Protein AF-A0A974NL53-F1 (afdb_monomer_lite)

Structure (mmCIF, N/CA/C/O backbone):
data_AF-A0A974NL53-F1
#
_entry.id   AF-A0A974NL53-F1
#
loop_
_atom_site.group_PDB
_atom_site.id
_atom_site.type_symbol
_atom_site.label_atom_id
_atom_site.label_alt_id
_atom_site.label_comp_id
_atom_site.label_asym_id
_atom_site.label_entity_id
_atom_site.label_seq_id
_atom_site.pdbx_PDB_ins_code
_atom_site.Cartn_x
_atom_site.Cartn_y
_atom_site.Cartn_z
_atom_site.occupancy
_atom_site.B_iso_or_equiv
_atom_site.auth_seq_id
_atom_site.auth_comp_id
_atom_site.auth_asym_id
_atom_site.auth_atom_id
_atom_site.pdbx_PD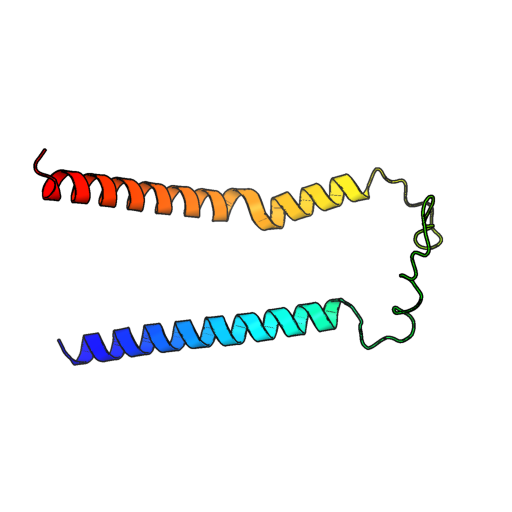B_model_num
ATOM 1 N N . MET A 1 1 ? 12.757 -10.223 -22.620 1.00 67.38 1 MET A N 1
ATOM 2 C CA . MET A 1 1 ? 11.833 -9.100 -22.336 1.00 67.38 1 MET A CA 1
ATOM 3 C C . MET A 1 1 ? 10.402 -9.574 -22.058 1.00 67.38 1 MET A C 1
ATOM 5 O O . MET A 1 1 ? 9.900 -9.276 -20.984 1.00 67.38 1 MET A O 1
ATOM 9 N N . PHE A 1 2 ? 9.781 -10.397 -22.918 1.00 77.69 2 PHE A N 1
ATOM 10 C CA . PHE A 1 2 ? 8.395 -10.877 -22.728 1.00 77.69 2 PHE A CA 1
ATOM 11 C C . PHE A 1 2 ? 8.138 -11.635 -21.408 1.00 77.69 2 PHE A C 1
ATOM 13 O O . PHE A 1 2 ? 7.160 -11.364 -20.724 1.00 77.69 2 PHE A O 1
ATOM 20 N N . ARG A 1 3 ? 9.055 -12.518 -20.984 1.00 83.69 3 ARG A N 1
ATOM 21 C CA . ARG A 1 3 ? 8.918 -13.288 -19.726 1.00 83.69 3 ARG A CA 1
ATOM 22 C C . ARG A 1 3 ? 8.815 -12.390 -18.487 1.00 83.69 3 ARG A C 1
ATOM 24 O O . ARG A 1 3 ? 7.989 -12.640 -17.622 1.00 83.69 3 ARG A O 1
ATOM 31 N N . PHE A 1 4 ? 9.625 -11.332 -18.431 1.00 90.50 4 PHE A N 1
ATOM 32 C CA . PHE A 1 4 ? 9.591 -10.351 -17.345 1.00 90.50 4 PHE A CA 1
ATOM 33 C C . PHE A 1 4 ? 8.289 -9.543 -17.367 1.00 90.50 4 PHE A C 1
ATOM 35 O O . PHE A 1 4 ? 7.646 -9.398 -16.334 1.00 90.50 4 PHE A O 1
ATOM 42 N N . SER A 1 5 ? 7.850 -9.109 -18.555 1.00 91.88 5 SER A N 1
ATOM 43 C CA . SER A 1 5 ? 6.580 -8.392 -18.716 1.00 91.88 5 SER A CA 1
ATOM 44 C C . SER A 1 5 ? 5.389 -9.217 -18.225 1.00 91.88 5 SER A C 1
ATOM 46 O O . SER A 1 5 ? 4.560 -8.692 -17.495 1.00 91.88 5 SER A O 1
ATOM 48 N N . VAL A 1 6 ? 5.325 -10.509 -18.561 1.00 95.12 6 VAL A N 1
ATOM 49 C CA . VAL A 1 6 ? 4.236 -11.400 -18.123 1.00 95.12 6 VAL A CA 1
ATOM 50 C C . VAL A 1 6 ? 4.235 -11.580 -16.603 1.00 95.12 6 VAL A C 1
ATOM 52 O O . VAL A 1 6 ? 3.176 -11.509 -15.987 1.00 95.12 6 VAL A O 1
ATOM 55 N N . ILE A 1 7 ? 5.408 -11.758 -15.985 1.00 94.00 7 ILE A N 1
ATOM 56 C CA . ILE A 1 7 ? 5.526 -11.883 -14.523 1.00 94.00 7 ILE A CA 1
ATOM 57 C C . ILE A 1 7 ? 5.094 -10.584 -13.832 1.00 94.00 7 ILE A C 1
ATOM 59 O O . ILE A 1 7 ? 4.331 -10.636 -12.871 1.00 94.00 7 ILE A O 1
ATOM 63 N N . CYS A 1 8 ? 5.524 -9.424 -14.334 1.00 94.12 8 CYS A N 1
ATOM 64 C CA . CYS A 1 8 ? 5.106 -8.130 -13.796 1.00 94.12 8 CYS A CA 1
ATOM 65 C C . CYS A 1 8 ? 3.597 -7.912 -13.934 1.00 94.12 8 CYS A C 1
ATOM 67 O O . CYS A 1 8 ? 2.950 -7.542 -12.958 1.00 94.12 8 CYS A O 1
ATOM 69 N N . THR A 1 9 ? 3.016 -8.181 -15.105 1.00 95.06 9 THR A N 1
ATOM 70 C CA . THR A 1 9 ? 1.566 -8.066 -15.309 1.00 95.06 9 THR A CA 1
ATOM 71 C C . THR A 1 9 ? 0.804 -9.008 -14.379 1.00 95.06 9 THR A C 1
ATOM 73 O O . THR A 1 9 ? -0.171 -8.593 -13.758 1.00 95.06 9 THR A O 1
ATOM 76 N N . PHE A 1 10 ? 1.272 -10.245 -14.211 1.00 95.81 10 PHE A N 1
ATOM 77 C CA . PHE A 1 10 ? 0.656 -11.200 -13.295 1.00 95.81 10 PHE A CA 1
ATOM 78 C C . PHE A 1 10 ? 0.753 -10.751 -11.830 1.00 95.81 10 PHE A C 1
ATOM 80 O O . PHE A 1 10 ? -0.237 -10.820 -11.108 1.00 95.81 10 PHE A O 1
ATOM 87 N N . ALA A 1 11 ? 1.903 -10.227 -11.398 1.00 95.62 11 ALA A N 1
ATOM 88 C CA . ALA A 1 11 ? 2.085 -9.700 -10.046 1.00 95.62 11 ALA A CA 1
ATOM 89 C C . ALA A 1 11 ? 1.162 -8.502 -9.758 1.00 95.62 11 ALA A C 1
ATOM 91 O O . ALA A 1 11 ? 0.569 -8.428 -8.681 1.00 95.62 11 ALA A O 1
ATOM 92 N N . VAL A 1 12 ? 0.996 -7.597 -10.729 1.00 95.75 12 VAL A N 1
ATOM 93 C CA . VAL A 1 12 ? 0.066 -6.462 -10.622 1.00 95.75 12 VAL A CA 1
ATOM 94 C C . VAL A 1 12 ? -1.376 -6.948 -10.520 1.00 95.75 12 VAL A C 1
ATOM 96 O O . VAL A 1 12 ? -2.109 -6.477 -9.655 1.00 95.75 12 VAL A O 1
ATOM 99 N N . LEU A 1 13 ? -1.779 -7.915 -11.348 1.00 96.25 13 LEU A N 1
ATOM 100 C CA . LEU A 1 13 ? -3.119 -8.501 -11.279 1.00 96.25 13 LEU A CA 1
ATOM 101 C C . LEU A 1 13 ? -3.367 -9.175 -9.927 1.00 96.25 13 LEU A C 1
ATOM 103 O O . LEU A 1 13 ? -4.411 -8.956 -9.320 1.00 96.25 13 LEU A O 1
ATOM 107 N N . LEU A 1 14 ? -2.400 -9.943 -9.426 1.00 96.25 14 LEU A N 1
ATOM 108 C CA . LEU A 1 14 ? -2.503 -10.626 -8.137 1.00 96.25 14 LEU A CA 1
ATOM 109 C C . LEU A 1 14 ? -2.686 -9.617 -6.992 1.00 96.25 14 LEU A C 1
ATOM 111 O O . LEU A 1 14 ? -3.591 -9.777 -6.174 1.00 96.25 14 LEU A O 1
ATOM 115 N N . LEU A 1 15 ? -1.901 -8.535 -6.976 1.00 94.88 15 LEU A N 1
ATOM 116 C CA . LEU A 1 15 ? -2.073 -7.442 -6.013 1.00 94.88 15 LEU A CA 1
ATOM 117 C C . LEU A 1 15 ? -3.423 -6.735 -6.162 1.00 94.88 15 LEU A C 1
ATOM 119 O O . LEU A 1 15 ? -4.078 -6.459 -5.159 1.00 94.88 15 LEU A O 1
ATOM 123 N N . PHE A 1 16 ? -3.863 -6.473 -7.393 1.00 94.81 16 PHE A N 1
ATOM 124 C C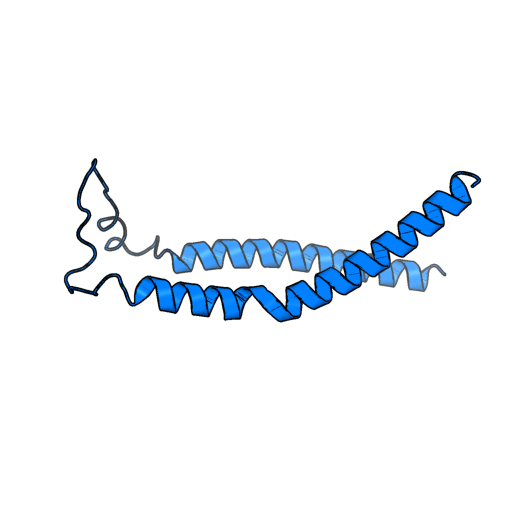A . PHE A 1 16 ? -5.139 -5.818 -7.666 1.00 94.81 16 PHE A CA 1
ATOM 125 C C . PHE A 1 16 ? -6.321 -6.635 -7.126 1.00 94.81 16 PHE A C 1
ATOM 127 O O . PHE A 1 16 ? -7.148 -6.108 -6.381 1.00 94.81 16 PHE A O 1
ATOM 134 N N . PHE A 1 17 ? -6.359 -7.940 -7.409 1.00 95.50 17 PHE A N 1
ATOM 135 C CA . PHE A 1 17 ? -7.372 -8.833 -6.845 1.00 95.50 17 PHE A CA 1
ATOM 136 C C . PHE A 1 17 ? -7.253 -8.955 -5.322 1.00 95.50 17 PHE A C 1
ATOM 138 O O . PHE A 1 17 ? -8.274 -8.959 -4.637 1.00 95.50 17 PHE A O 1
ATOM 145 N N . GLY A 1 18 ? -6.033 -8.985 -4.779 1.00 94.44 18 GLY A N 1
ATOM 146 C CA . GLY A 1 18 ? -5.801 -8.982 -3.334 1.00 94.44 18 GLY A CA 1
ATOM 147 C C . GLY A 1 18 ? -6.409 -7.761 -2.636 1.00 94.44 18 GLY A C 1
ATOM 148 O O . GLY A 1 18 ? -7.063 -7.908 -1.606 1.00 94.44 18 GLY A O 1
ATOM 149 N N . VAL A 1 19 ? -6.272 -6.569 -3.224 1.00 94.25 19 VAL A N 1
ATOM 150 C CA . VAL A 1 19 ? -6.879 -5.335 -2.699 1.00 94.25 19 VAL A CA 1
ATOM 151 C C . VAL A 1 19 ? -8.406 -5.384 -2.781 1.00 94.25 19 VAL A C 1
ATOM 153 O O . VAL A 1 19 ? -9.070 -5.073 -1.793 1.00 94.25 19 VAL A O 1
ATOM 156 N N . LEU A 1 20 ? -8.976 -5.813 -3.913 1.00 91.81 20 LEU A N 1
ATOM 157 C CA . LEU A 1 20 ? -10.433 -5.917 -4.073 1.00 91.81 20 LEU A CA 1
ATOM 158 C C . LEU A 1 20 ? -11.057 -6.901 -3.074 1.00 91.81 20 LEU A C 1
ATOM 160 O O . LEU A 1 20 ? -12.072 -6.590 -2.448 1.00 91.81 20 LEU A O 1
ATOM 164 N N . LEU A 1 21 ? -10.433 -8.068 -2.891 1.00 91.19 21 LEU A N 1
ATOM 165 C CA . LEU A 1 21 ? -10.853 -9.039 -1.882 1.00 91.19 21 LEU A CA 1
ATOM 166 C C . LEU A 1 21 ? -10.702 -8.455 -0.475 1.00 91.19 21 LEU A C 1
ATOM 168 O O . LEU A 1 21 ? -11.635 -8.541 0.320 1.00 91.19 21 LEU A O 1
ATOM 172 N N . GLY A 1 22 ? -9.578 -7.797 -0.184 1.00 90.06 22 GLY A N 1
ATOM 173 C CA . GLY A 1 22 ? -9.338 -7.130 1.095 1.00 90.06 22 GLY A CA 1
ATOM 174 C C . GLY A 1 22 ? -10.409 -6.092 1.441 1.00 90.06 22 GLY A C 1
ATOM 175 O O . GLY A 1 22 ? -10.882 -6.062 2.575 1.00 90.06 22 GLY A O 1
ATOM 176 N N . MET A 1 23 ? -10.863 -5.300 0.463 1.00 88.56 23 MET A N 1
ATOM 177 C CA . MET A 1 23 ? -11.960 -4.344 0.652 1.00 88.56 23 MET A CA 1
ATOM 178 C C . MET A 1 23 ? -13.281 -5.040 1.001 1.00 88.56 23 MET A C 1
ATOM 180 O O . MET A 1 23 ? -13.996 -4.575 1.888 1.00 88.56 23 MET A O 1
ATOM 184 N N . GLN A 1 24 ? -13.595 -6.173 0.363 1.00 84.25 24 GLN A N 1
ATOM 185 C CA . GLN A 1 24 ? -14.792 -6.945 0.709 1.00 84.25 24 GLN A CA 1
ATOM 186 C C . GLN A 1 24 ? -14.697 -7.576 2.102 1.00 84.25 24 GLN A C 1
ATOM 188 O O . GLN A 1 24 ? -15.646 -7.471 2.879 1.00 84.25 24 GLN A O 1
ATOM 193 N N . PHE A 1 25 ? -13.549 -8.160 2.453 1.00 84.50 25 PHE A N 1
ATOM 194 C CA . PHE A 1 25 ? -13.308 -8.701 3.793 1.00 84.50 25 PHE A CA 1
ATOM 195 C C . PHE A 1 25 ? -13.386 -7.617 4.871 1.00 84.50 25 PHE A C 1
ATOM 197 O O . PHE A 1 25 ? -13.982 -7.849 5.920 1.00 84.50 25 PHE A O 1
ATOM 204 N N . ALA A 1 26 ? -12.853 -6.421 4.610 1.00 81.31 26 ALA A N 1
ATOM 205 C CA . ALA A 1 26 ? -12.962 -5.288 5.522 1.00 81.31 26 ALA A CA 1
ATOM 206 C C . ALA A 1 26 ? -14.416 -4.814 5.667 1.00 81.31 26 ALA A C 1
ATOM 208 O O . ALA A 1 26 ? -14.870 -4.573 6.782 1.00 81.31 26 ALA A O 1
ATOM 209 N N . ASN A 1 27 ? -15.173 -4.730 4.569 1.00 79.00 27 ASN A N 1
ATOM 210 C CA . ASN A 1 27 ? -16.582 -4.340 4.606 1.00 79.00 27 ASN A CA 1
ATOM 211 C C . ASN A 1 27 ? -17.442 -5.351 5.382 1.00 79.00 27 ASN A C 1
ATOM 213 O O . ASN A 1 27 ? -18.243 -4.968 6.236 1.00 79.00 27 ASN A O 1
ATOM 217 N N . GLN A 1 28 ? -17.228 -6.647 5.146 1.00 77.62 28 GLN A N 1
ATOM 218 C CA . GLN A 1 28 ? -17.901 -7.708 5.892 1.00 77.62 28 GLN A CA 1
ATOM 219 C C . GLN A 1 28 ? -17.462 -7.729 7.364 1.00 77.62 28 GLN A C 1
ATOM 221 O O . GLN A 1 28 ? -18.301 -7.853 8.252 1.00 77.62 28 GLN A O 1
ATOM 226 N N . GLY A 1 29 ? -16.169 -7.546 7.642 1.00 74.31 29 GLY A N 1
ATOM 227 C CA . GLY A 1 29 ? -15.633 -7.436 8.999 1.00 74.31 29 GLY A CA 1
ATOM 228 C C . GLY A 1 29 ? -16.243 -6.265 9.769 1.00 74.31 29 GLY A C 1
ATOM 229 O O . GLY A 1 29 ? -16.668 -6.438 10.908 1.00 74.31 29 GLY A O 1
ATOM 230 N N . MET A 1 30 ? -16.393 -5.103 9.125 1.00 69.50 30 MET A N 1
ATOM 231 C CA . MET A 1 30 ? -17.086 -3.947 9.700 1.00 69.50 30 MET A CA 1
ATOM 232 C C . MET A 1 30 ? -18.575 -4.217 9.943 1.00 69.50 30 MET A C 1
ATOM 234 O O . MET A 1 30 ? -19.110 -3.770 10.956 1.00 69.50 30 MET A O 1
ATOM 238 N N . LYS A 1 31 ? -19.251 -4.952 9.051 1.00 64.44 31 LYS A N 1
ATOM 239 C CA . LYS A 1 31 ? -20.654 -5.349 9.240 1.00 64.44 31 LYS A CA 1
ATOM 240 C C . LYS A 1 31 ? -20.816 -6.285 10.445 1.00 64.44 31 LYS A C 1
ATOM 242 O O . LYS A 1 31 ? -21.701 -6.059 11.266 1.00 64.44 31 LYS A O 1
ATOM 247 N N . ASN A 1 32 ? -19.913 -7.253 10.596 1.00 65.25 32 ASN A N 1
ATOM 248 C CA . ASN A 1 32 ? -19.894 -8.190 11.721 1.00 65.25 32 ASN A CA 1
ATOM 249 C C . ASN A 1 32 ? -19.554 -7.490 13.054 1.00 65.25 32 ASN A C 1
ATOM 251 O O . ASN A 1 32 ? -20.112 -7.835 14.089 1.00 65.25 32 ASN A O 1
ATOM 255 N N . MET A 1 33 ? -18.693 -6.465 13.038 1.00 62.50 33 MET A N 1
ATOM 256 C CA . MET A 1 33 ? -18.351 -5.673 14.233 1.00 62.50 33 MET A CA 1
ATOM 257 C C . MET A 1 33 ? -19.459 -4.713 14.682 1.00 62.50 33 MET A C 1
ATOM 259 O O . MET A 1 33 ? -19.432 -4.252 15.819 1.00 62.50 33 MET A O 1
ATOM 263 N N . LYS A 1 34 ? -20.428 -4.403 13.811 1.00 63.56 34 LYS A N 1
ATOM 264 C CA . LYS A 1 34 ? -21.596 -3.575 14.150 1.00 63.56 34 LYS A CA 1
ATOM 265 C C . LYS A 1 34 ? -22.748 -4.368 14.777 1.00 63.56 34 LYS A C 1
ATOM 267 O O . LYS A 1 34 ? -23.729 -3.749 15.166 1.00 63.56 34 LYS A O 1
ATOM 272 N N . GLY A 1 35 ? -22.645 -5.698 14.880 1.00 57.75 35 GLY A N 1
ATOM 273 C CA . GLY A 1 35 ? -23.644 -6.519 15.572 1.00 57.75 35 GLY A CA 1
ATOM 274 C C . GLY A 1 35 ? -25.036 -6.492 14.929 1.00 57.75 35 GLY A C 1
ATOM 275 O O . GLY A 1 35 ? -26.035 -6.619 15.624 1.00 57.75 35 GLY A O 1
ATOM 276 N N . TYR A 1 36 ? -25.112 -6.327 13.603 1.00 55.56 36 TYR A N 1
ATOM 277 C CA . TYR A 1 36 ? -26.378 -6.271 12.852 1.00 55.56 36 TYR A CA 1
ATOM 278 C C . TYR A 1 36 ? -27.229 -7.556 12.939 1.00 55.56 36 TYR A C 1
ATOM 280 O O . TYR A 1 36 ? -28.391 -7.524 12.548 1.00 55.56 36 TYR A O 1
ATOM 288 N N . ASP A 1 37 ? -26.663 -8.659 13.439 1.00 54.81 37 ASP A N 1
ATOM 289 C CA . ASP A 1 37 ? -27.350 -9.940 13.657 1.00 54.81 37 ASP A CA 1
ATOM 290 C C . ASP A 1 37 ? -27.846 -10.131 15.104 1.00 54.81 37 ASP A C 1
ATOM 292 O O . ASP A 1 37 ? -28.394 -11.184 15.424 1.00 54.81 37 ASP A O 1
ATOM 296 N N . ASP A 1 38 ? -27.676 -9.136 15.985 1.00 47.12 38 ASP A N 1
ATOM 297 C CA . ASP A 1 38 ? -28.194 -9.175 17.354 1.00 47.12 38 ASP A CA 1
ATOM 298 C C . ASP A 1 38 ? -29.449 -8.282 17.482 1.00 47.12 38 ASP A C 1
ATOM 300 O O . ASP A 1 38 ? -29.339 -7.049 17.466 1.00 47.12 38 ASP A O 1
ATOM 304 N N . PRO A 1 39 ? -30.659 -8.865 17.630 1.00 55.03 39 PRO A N 1
ATOM 305 C CA . PRO A 1 39 ? -31.908 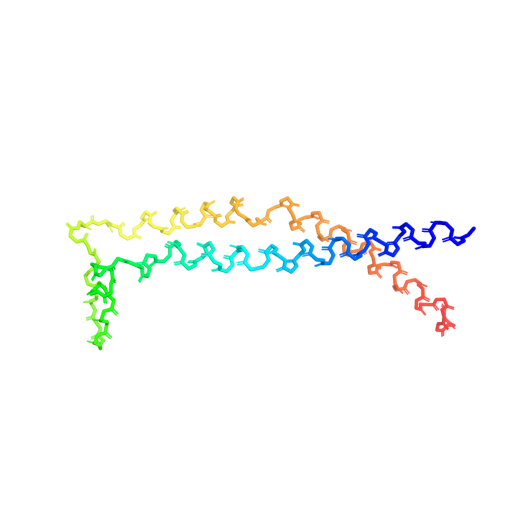-8.121 17.824 1.00 55.03 39 PRO A CA 1
ATOM 306 C C . PRO A 1 39 ? -31.898 -7.209 19.061 1.00 55.03 39 PRO A C 1
ATOM 308 O O . PRO A 1 39 ? -32.748 -6.327 19.182 1.00 55.03 39 PRO A O 1
ATOM 311 N N . SER A 1 40 ? -30.952 -7.409 19.986 1.00 53.97 40 SER A N 1
ATOM 312 C CA . SER A 1 40 ? -30.785 -6.561 21.169 1.00 53.97 40 SER A CA 1
ATOM 313 C C . SER A 1 40 ? -30.040 -5.246 20.888 1.00 53.97 40 SER A C 1
ATOM 315 O O . SER A 1 40 ? -30.163 -4.301 21.667 1.00 53.97 40 SER A O 1
ATOM 317 N N . LEU A 1 41 ? -29.324 -5.135 19.760 1.00 49.84 41 LEU A N 1
ATOM 318 C CA . LEU A 1 41 ? -28.554 -3.937 19.399 1.00 49.84 41 LEU A CA 1
ATOM 319 C C . LEU A 1 41 ? -29.325 -2.963 18.500 1.00 49.84 41 LEU A C 1
ATOM 321 O O . LEU A 1 41 ? -29.018 -1.770 18.494 1.00 49.84 41 LEU A O 1
ATOM 325 N N . SER A 1 42 ? -30.374 -3.418 17.803 1.00 48.59 42 SER A N 1
ATOM 326 C CA . SER A 1 42 ? -31.265 -2.534 17.035 1.00 48.59 42 SER A CA 1
ATOM 327 C C . SER A 1 42 ? -32.108 -1.599 17.910 1.00 48.59 42 SER A C 1
ATOM 329 O O . SER A 1 42 ? -32.577 -0.573 17.425 1.00 48.59 42 SER A O 1
ATOM 331 N N . SER A 1 43 ? -32.281 -1.911 19.199 1.00 44.91 43 SER A N 1
ATOM 332 C CA . SER A 1 43 ? -33.081 -1.103 20.134 1.00 44.91 43 SER A CA 1
ATOM 333 C C . SER A 1 43 ? -32.278 -0.071 20.932 1.00 44.91 43 SER A C 1
ATOM 335 O O . SER A 1 43 ? -32.882 0.774 21.584 1.00 44.91 43 SER A O 1
ATOM 337 N N . ALA A 1 44 ? -30.942 -0.084 20.873 1.00 48.81 44 ALA A N 1
ATOM 338 C CA . ALA A 1 44 ? -30.106 0.861 21.625 1.00 48.81 44 ALA A CA 1
ATOM 339 C C . ALA A 1 44 ? -29.835 2.183 20.879 1.00 48.81 44 ALA A C 1
ATOM 341 O O . ALA A 1 44 ? -29.201 3.082 21.426 1.00 48.81 44 ALA A O 1
ATOM 342 N N . PHE A 1 45 ? -30.293 2.307 19.629 1.00 47.94 45 PHE A N 1
ATOM 343 C CA . PHE A 1 45 ? -30.011 3.459 18.768 1.00 47.94 45 PHE A CA 1
ATOM 344 C C . PHE A 1 45 ? -31.273 4.025 18.102 1.00 47.94 45 PHE A C 1
ATOM 346 O O . PHE A 1 45 ? -31.241 4.450 16.951 1.00 47.94 45 PHE A O 1
ATOM 353 N N . SER A 1 46 ? -32.398 4.055 18.817 1.00 37.84 46 SER A N 1
ATOM 354 C CA . SER A 1 46 ? -33.528 4.898 18.415 1.00 37.84 46 SER A CA 1
ATOM 355 C C . SER A 1 46 ? -33.378 6.259 19.092 1.00 37.84 46 SER A C 1
ATOM 357 O O . SER A 1 46 ? -33.940 6.505 20.154 1.00 37.84 46 SER A O 1
ATOM 359 N N . VAL A 1 47 ? -32.551 7.131 18.508 1.00 41.16 47 VAL A N 1
ATOM 360 C CA . VAL A 1 47 ? -32.471 8.538 18.926 1.00 41.16 47 VAL A CA 1
ATOM 361 C C . VAL A 1 47 ? -33.631 9.279 18.271 1.00 41.16 47 VAL A C 1
ATOM 363 O O . VAL A 1 47 ? -33.526 9.783 17.153 1.00 41.16 47 VAL A O 1
ATOM 366 N N . GLU A 1 48 ? -34.755 9.313 18.975 1.00 35.09 48 GLU A N 1
ATOM 367 C CA . GLU A 1 48 ? -35.862 10.215 18.692 1.00 35.09 48 GLU A CA 1
ATOM 368 C C . GLU A 1 48 ? -35.609 11.548 19.425 1.00 35.09 48 GLU A C 1
ATOM 370 O O . GLU A 1 48 ? -36.029 11.742 20.556 1.00 35.09 48 GLU A O 1
ATOM 375 N N . SER A 1 49 ? -34.939 12.480 18.737 1.00 32.03 49 SER A N 1
ATOM 376 C CA . SER A 1 49 ? -34.984 13.938 18.998 1.00 32.03 49 SER A CA 1
ATOM 377 C C . SER A 1 49 ? -34.330 14.440 20.322 1.00 32.03 49 SER A C 1
ATOM 379 O O . SER A 1 49 ? -33.811 13.644 21.097 1.00 32.03 49 SER A O 1
ATOM 381 N N . PRO A 1 50 ? -34.094 15.764 20.483 1.00 43.81 50 PRO A N 1
ATOM 382 C CA . PR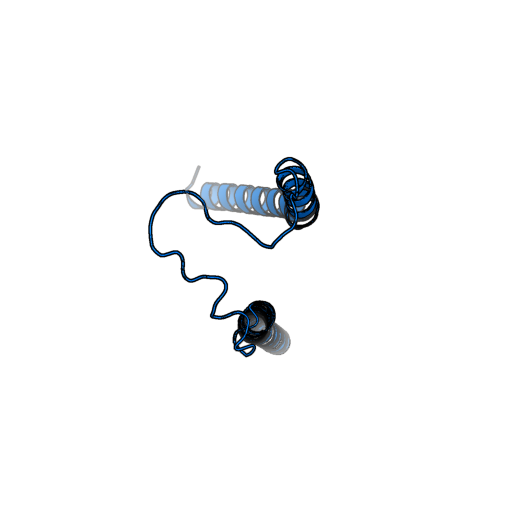O A 1 50 ? -32.813 16.305 20.919 1.00 43.81 50 PRO A CA 1
ATOM 383 C C . PRO A 1 50 ? -32.728 16.474 22.440 1.00 43.81 50 PRO A C 1
ATOM 385 O O . PRO A 1 50 ? -33.701 16.856 23.084 1.00 43.81 50 PRO A O 1
ATOM 388 N N . ASN A 1 51 ? -31.507 16.363 22.952 1.00 40.38 51 ASN A N 1
ATOM 389 C CA . ASN A 1 51 ? -31.108 16.472 24.357 1.00 40.38 51 ASN A CA 1
ATOM 390 C C . ASN A 1 51 ? -31.181 15.140 25.112 1.00 40.38 51 ASN A C 1
ATOM 392 O O . ASN A 1 51 ? -32.245 14.594 25.357 1.00 40.38 51 ASN A O 1
ATOM 396 N N . GLU A 1 52 ? -29.991 14.692 25.516 1.00 44.91 52 GLU A N 1
ATOM 397 C CA . GLU A 1 52 ? -29.768 13.712 26.583 1.00 44.91 52 GLU A CA 1
ATOM 398 C C . GLU A 1 52 ? -30.075 12.251 26.214 1.00 44.91 52 GLU A C 1
ATOM 400 O O . GLU A 1 52 ? -31.051 11.642 26.630 1.00 44.91 52 GLU A O 1
ATOM 405 N N . GLY A 1 53 ? -29.159 11.658 25.440 1.00 39.00 53 GLY A N 1
ATOM 406 C CA . GLY A 1 53 ? -29.075 10.210 25.258 1.00 39.00 53 GLY A CA 1
ATOM 407 C C . GLY A 1 53 ? -28.242 9.567 26.367 1.00 39.00 53 GLY A C 1
ATOM 408 O O . GLY A 1 53 ? -27.015 9.681 26.373 1.00 39.00 53 GLY A O 1
ATOM 409 N N . GLU A 1 54 ? -28.916 8.895 27.295 1.00 41.50 54 GLU A N 1
ATOM 410 C CA . GLU A 1 54 ? -28.337 8.091 28.370 1.00 41.50 54 GLU A CA 1
ATOM 411 C C . GLU A 1 54 ? -27.701 6.812 27.787 1.00 41.50 54 GLU A C 1
ATOM 413 O O . GLU A 1 54 ? -28.381 5.883 27.353 1.00 41.50 54 GLU A O 1
ATOM 418 N N . ILE A 1 55 ? -26.366 6.774 27.725 1.00 48.78 55 ILE A N 1
ATOM 419 C CA . ILE A 1 55 ? -25.604 5.611 27.257 1.00 48.78 55 ILE A CA 1
ATOM 420 C C . ILE A 1 55 ? -25.326 4.702 28.460 1.00 48.78 55 ILE A C 1
ATOM 422 O O . ILE A 1 55 ? -24.455 4.988 29.275 1.00 48.78 55 ILE A O 1
AT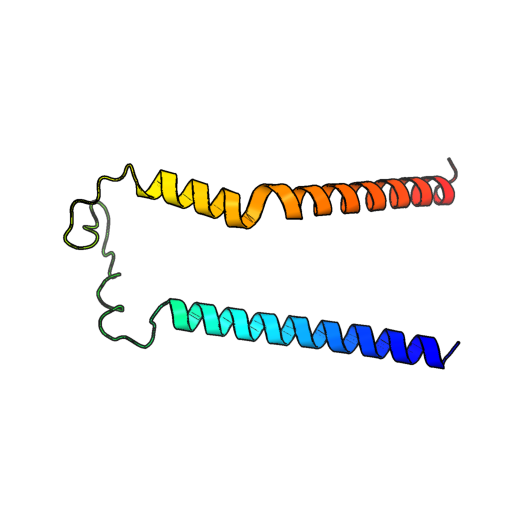OM 426 N N . LEU A 1 56 ? -26.056 3.583 28.525 1.00 46.66 56 LEU A N 1
ATOM 427 C CA . LEU A 1 56 ? -25.685 2.352 29.239 1.00 46.66 56 LEU A CA 1
ATOM 428 C C . LEU A 1 56 ? -25.256 2.510 30.710 1.00 46.66 56 LEU A C 1
ATOM 430 O O . LEU A 1 56 ? -24.115 2.207 31.042 1.00 46.66 56 LEU A O 1
ATOM 434 N N . GLY A 1 57 ? -26.189 2.870 31.602 1.00 43.50 57 GLY A N 1
ATOM 435 C CA . GLY A 1 57 ? -26.296 2.315 32.971 1.00 43.50 57 GLY A CA 1
ATOM 436 C C . GLY A 1 57 ? -25.075 2.352 33.908 1.00 43.50 57 GLY A C 1
ATOM 437 O O . GLY A 1 57 ? -25.102 1.745 34.976 1.00 43.50 57 GLY A O 1
ATOM 438 N N . GLN A 1 58 ? -24.008 3.051 33.549 1.00 40.25 58 GLN A N 1
ATOM 439 C CA . GLN A 1 58 ? -22.851 3.320 34.376 1.00 40.25 58 GLN A CA 1
ATOM 440 C C . GLN A 1 58 ? -22.384 4.722 34.028 1.00 40.25 58 GLN A C 1
ATOM 442 O O . GLN A 1 58 ? -22.077 5.037 32.881 1.00 40.25 58 GLN A O 1
ATOM 447 N N . THR A 1 59 ? -22.318 5.555 35.055 1.00 44.50 59 THR A N 1
ATOM 448 C CA . THR A 1 59 ? -21.657 6.854 35.086 1.00 44.50 59 THR A CA 1
ATOM 449 C C . THR A 1 59 ? -20.180 6.688 34.721 1.00 44.50 59 THR A C 1
ATOM 451 O O . THR A 1 59 ? -19.294 6.676 35.573 1.00 44.50 59 THR A O 1
ATOM 454 N N . VAL A 1 60 ? -19.889 6.534 33.431 1.00 44.75 60 VAL A N 1
ATOM 455 C CA . VAL A 1 60 ? -18.532 6.644 32.908 1.00 44.75 60 VAL A CA 1
ATOM 456 C C . VAL A 1 60 ? -18.307 8.121 32.645 1.00 44.75 60 VAL A C 1
ATOM 458 O O . VAL A 1 60 ? -18.648 8.649 31.591 1.00 44.75 60 VAL A O 1
ATOM 461 N N . THR A 1 61 ? -17.771 8.788 33.666 1.00 48.31 61 THR A N 1
ATOM 462 C CA . THR A 1 61 ? -17.175 10.123 33.600 1.00 48.31 61 THR A CA 1
ATOM 463 C C . THR A 1 61 ? -16.548 10.367 32.223 1.00 48.31 61 THR A C 1
ATOM 465 O O . THR A 1 61 ? -15.588 9.699 31.832 1.00 48.31 61 THR A O 1
ATOM 468 N N . SER A 1 62 ? -17.087 11.348 31.493 1.00 51.50 62 SER A N 1
ATOM 469 C CA . SER A 1 62 ? -16.763 11.705 30.101 1.00 51.50 62 SER A CA 1
ATOM 470 C C . SER A 1 62 ? -15.285 12.028 29.827 1.00 51.50 62 SER A C 1
ATOM 472 O O . SER A 1 62 ? -14.898 12.246 28.684 1.00 51.50 62 SER A O 1
ATOM 474 N N . HIS A 1 63 ? -14.437 12.040 30.855 1.00 52.38 63 HIS A N 1
ATOM 475 C CA . HIS A 1 63 ? -13.027 12.399 30.771 1.00 52.38 63 HIS A CA 1
ATOM 476 C C . HIS A 1 63 ? -12.099 11.241 30.339 1.00 52.38 63 HIS A C 1
ATOM 478 O O . HIS A 1 63 ? -10.968 11.489 29.917 1.00 52.38 63 HIS A O 1
ATOM 484 N N . ASP A 1 64 ? -12.550 9.981 30.404 1.00 54.28 64 ASP A N 1
ATOM 485 C CA . ASP A 1 64 ? -11.717 8.812 30.055 1.00 54.28 64 ASP A CA 1
ATOM 486 C C . ASP A 1 64 ? -11.853 8.349 28.594 1.00 54.28 64 ASP A C 1
ATOM 488 O O . ASP A 1 64 ? -10.932 7.738 28.038 1.00 54.28 64 ASP A O 1
ATOM 492 N N . ILE A 1 65 ? -12.971 8.670 27.936 1.00 57.38 65 ILE A N 1
ATOM 493 C CA . ILE A 1 65 ? -13.213 8.283 26.538 1.00 57.38 65 ILE A CA 1
ATOM 494 C C . ILE A 1 65 ? -12.318 9.088 25.593 1.00 57.38 65 ILE A C 1
ATOM 496 O O . ILE A 1 65 ? -11.733 8.524 24.671 1.00 57.38 65 ILE A O 1
ATOM 500 N N . GLU A 1 66 ? -12.139 10.381 25.857 1.00 60.69 66 GLU A N 1
ATOM 501 C CA . GLU A 1 66 ? -11.325 11.272 25.028 1.00 60.69 66 GLU A CA 1
ATOM 502 C C . GLU A 1 66 ? -9.836 10.889 25.066 1.00 60.69 66 GLU A C 1
ATOM 504 O O . GLU A 1 66 ? -9.200 10.746 24.021 1.00 60.69 66 GLU A O 1
ATOM 509 N N . LYS A 1 67 ? -9.307 10.559 26.254 1.00 59.12 67 LYS A N 1
ATOM 510 C CA . LYS A 1 67 ? -7.916 10.097 26.423 1.00 59.12 67 LYS A CA 1
ATOM 511 C C . LYS A 1 67 ? -7.653 8.740 25.769 1.00 59.12 67 LYS A C 1
ATOM 513 O O . LYS A 1 67 ? -6.584 8.528 25.195 1.00 59.12 67 LYS A O 1
ATOM 518 N N . LYS A 1 68 ? -8.605 7.801 25.838 1.00 60.28 68 LYS A N 1
ATOM 519 C CA . LYS A 1 68 ? -8.478 6.496 25.161 1.00 60.28 68 LYS A CA 1
ATOM 520 C C . LYS A 1 68 ? -8.592 6.628 23.643 1.00 60.28 68 LYS A C 1
ATOM 522 O O . LYS A 1 68 ? -7.859 5.942 22.933 1.00 60.28 68 LYS A O 1
ATOM 527 N N . LYS A 1 69 ? -9.450 7.524 23.150 1.00 60.62 69 LYS A N 1
ATOM 528 C CA . LYS A 1 69 ? -9.608 7.804 21.718 1.00 60.62 69 LYS A CA 1
ATOM 529 C C . LYS A 1 69 ? -8.338 8.425 21.133 1.00 60.62 69 LYS A C 1
ATOM 531 O O . LYS A 1 69 ? -7.841 7.927 20.129 1.00 60.62 69 LYS A O 1
ATOM 536 N N . GLN A 1 70 ? -7.744 9.386 21.843 1.00 62.06 70 GLN A N 1
ATOM 537 C CA . GLN A 1 70 ? -6.467 10.000 21.476 1.00 62.06 70 GLN A CA 1
ATOM 538 C C . GLN A 1 70 ? -5.323 8.974 21.422 1.00 62.06 70 GLN A C 1
ATOM 540 O O . GLN A 1 70 ? -4.558 8.955 20.462 1.00 62.06 70 GLN A O 1
ATOM 545 N N . LYS A 1 71 ? -5.254 8.048 22.390 1.00 60.91 71 LYS A N 1
ATOM 546 C CA . LYS A 1 71 ? -4.265 6.957 22.378 1.00 60.91 71 LYS A CA 1
ATOM 547 C C . LYS A 1 71 ? -4.435 6.005 21.191 1.00 60.91 71 LYS A C 1
ATOM 549 O O . LYS A 1 71 ? -3.440 5.560 20.632 1.00 60.91 71 LYS A O 1
ATOM 554 N N . ILE A 1 72 ? -5.668 5.661 20.815 1.00 63.19 72 ILE A N 1
ATOM 555 C CA . ILE A 1 72 ? -5.924 4.764 19.674 1.00 63.19 72 ILE A CA 1
ATOM 556 C C . ILE A 1 72 ? -5.658 5.470 18.342 1.00 63.19 72 ILE A C 1
ATOM 558 O O . ILE A 1 72 ? -5.177 4.837 17.408 1.00 63.19 72 ILE A O 1
ATOM 562 N N . GLU A 1 73 ? -5.893 6.775 18.264 1.00 61.84 73 GLU A N 1
ATOM 563 C CA . GLU A 1 73 ? -5.556 7.587 17.096 1.00 61.84 73 GLU A CA 1
ATOM 564 C C . GLU A 1 73 ? -4.033 7.754 16.932 1.00 61.84 73 GLU A C 1
ATOM 566 O O . GLU A 1 73 ? -3.501 7.553 15.837 1.00 61.84 73 GLU A O 1
ATOM 571 N N . GLU A 1 74 ? -3.303 7.990 18.029 1.00 59.28 74 GLU A N 1
ATOM 572 C CA . GLU A 1 74 ? -1.832 7.993 18.037 1.00 59.28 74 GLU A CA 1
ATOM 573 C C . GLU A 1 74 ? -1.239 6.637 17.632 1.00 59.28 74 GLU A C 1
ATOM 575 O O . GLU A 1 74 ? -0.290 6.593 16.845 1.00 59.28 74 GLU A O 1
ATOM 580 N N . LEU A 1 75 ? -1.801 5.533 18.139 1.00 61.75 75 LEU A N 1
ATOM 581 C CA . LEU A 1 75 ? -1.329 4.175 17.845 1.00 61.75 75 LEU A CA 1
ATOM 582 C C . LEU A 1 75 ? -1.729 3.697 16.441 1.00 61.75 75 LEU A C 1
ATOM 584 O O . LEU A 1 75 ? -0.979 2.948 15.816 1.00 61.75 75 LEU A O 1
ATOM 588 N N . GLY A 1 76 ? -2.902 4.106 15.953 1.00 57.44 76 GLY A N 1
ATOM 589 C CA . GLY A 1 76 ? -3.478 3.640 14.693 1.00 57.44 76 GLY A CA 1
ATOM 590 C C . GLY A 1 76 ? -2.987 4.396 13.461 1.00 57.44 76 GLY A C 1
ATOM 591 O O . GLY A 1 76 ? -2.935 3.809 12.381 1.00 57.44 76 GLY A O 1
ATOM 592 N N . ALA A 1 77 ? -2.614 5.673 13.598 1.00 57.53 77 ALA A N 1
ATOM 593 C CA . ALA A 1 77 ? -2.364 6.519 12.433 1.00 57.53 77 ALA A CA 1
ATOM 594 C C . ALA A 1 77 ? -0.959 7.137 12.355 1.00 57.53 77 ALA A C 1
ATOM 596 O O . ALA A 1 77 ? -0.410 7.257 11.257 1.00 57.53 77 ALA A O 1
ATOM 597 N N . TYR A 1 78 ? -0.376 7.641 13.444 1.00 56.66 78 TYR A N 1
ATOM 598 C CA . TYR A 1 78 ? 0.128 9.000 13.224 1.00 56.66 78 TYR A CA 1
ATOM 599 C C . TYR A 1 78 ? 1.625 9.234 12.991 1.00 56.66 78 TYR A C 1
ATOM 601 O O . TYR A 1 78 ? 1.943 10.232 12.350 1.00 56.66 78 TYR A O 1
ATOM 609 N N . ASN A 1 79 ? 2.568 8.366 13.368 1.00 59.06 79 ASN A N 1
ATOM 610 C CA . ASN A 1 79 ? 3.986 8.733 13.171 1.00 59.06 79 ASN A CA 1
ATOM 611 C C . ASN A 1 79 ? 4.765 7.884 12.168 1.00 59.06 79 ASN A C 1
ATOM 613 O O . ASN A 1 79 ? 5.435 8.445 11.306 1.00 59.06 79 ASN A O 1
ATOM 617 N N . PHE A 1 80 ? 4.671 6.555 12.189 1.00 69.19 80 PHE A N 1
ATOM 618 C CA . PHE A 1 80 ? 5.536 5.736 11.329 1.00 69.19 80 PHE A CA 1
ATOM 619 C C . PHE A 1 80 ? 5.069 5.688 9.865 1.00 69.19 80 PHE A C 1
ATOM 621 O O . PHE A 1 80 ? 5.810 6.079 8.968 1.00 69.19 80 PHE A O 1
ATOM 628 N N . PHE A 1 81 ? 3.822 5.285 9.605 1.00 76.75 81 PHE A N 1
ATOM 629 C CA . PHE A 1 81 ? 3.299 5.204 8.234 1.00 76.75 81 PHE A CA 1
ATOM 630 C C . PHE A 1 81 ? 3.187 6.577 7.564 1.00 76.75 81 PHE A C 1
ATOM 632 O O . PHE A 1 81 ? 3.530 6.720 6.393 1.00 76.75 81 PHE A O 1
ATOM 639 N N . SER A 1 82 ? 2.783 7.603 8.317 1.00 70.94 82 SER A N 1
ATOM 640 C CA . SER A 1 82 ? 2.707 8.982 7.824 1.00 70.94 82 SER A CA 1
ATOM 641 C C . SER A 1 82 ? 4.091 9.578 7.531 1.00 70.94 82 SER A C 1
ATOM 643 O O . SER A 1 82 ? 4.275 10.205 6.489 1.00 70.94 82 SER A O 1
ATOM 645 N N . SER A 1 83 ? 5.100 9.347 8.384 1.00 76.88 83 SER A N 1
ATOM 646 C CA . SER A 1 83 ? 6.466 9.838 8.124 1.00 76.88 83 SER A CA 1
ATOM 647 C C . SER A 1 83 ? 7.135 9.120 6.950 1.00 76.88 83 SER A C 1
ATOM 649 O O . SER A 1 83 ? 7.762 9.774 6.113 1.00 76.88 83 SER A O 1
ATOM 651 N N . VAL A 1 84 ? 6.956 7.799 6.832 1.00 82.69 84 VAL A N 1
ATOM 652 C CA . VAL A 1 84 ? 7.436 7.017 5.683 1.00 82.69 84 VAL A CA 1
ATOM 653 C C . VAL A 1 84 ? 6.727 7.468 4.406 1.00 82.69 84 VAL A C 1
ATOM 655 O O . VAL A 1 84 ? 7.393 7.758 3.413 1.00 82.69 84 VAL A O 1
ATOM 658 N N . GLY A 1 85 ? 5.402 7.622 4.452 1.00 82.88 85 GLY A N 1
ATOM 659 C CA . GLY A 1 85 ? 4.597 8.124 3.340 1.00 82.88 85 GLY A CA 1
ATOM 660 C C . GLY A 1 85 ? 5.028 9.519 2.893 1.00 82.88 85 GLY A C 1
ATOM 661 O O . GLY A 1 85 ? 5.282 9.714 1.708 1.00 82.88 85 GLY A O 1
ATOM 662 N N . LYS A 1 86 ? 5.223 10.453 3.835 1.00 85.81 86 LYS A N 1
ATOM 663 C CA . LYS A 1 86 ? 5.749 11.800 3.555 1.00 85.81 86 LYS A CA 1
ATOM 664 C C . LYS A 1 86 ? 7.121 11.754 2.897 1.00 85.81 86 LYS A C 1
ATOM 666 O O . LYS A 1 86 ? 7.367 12.493 1.951 1.00 85.81 86 LYS A O 1
ATOM 671 N N . LYS A 1 87 ? 8.032 10.902 3.373 1.00 87.75 87 LYS A N 1
ATOM 672 C CA . LYS A 1 87 ? 9.383 10.810 2.804 1.00 87.75 87 LYS A CA 1
ATOM 673 C C . LYS A 1 87 ? 9.359 10.265 1.373 1.00 87.75 87 LYS A C 1
ATOM 675 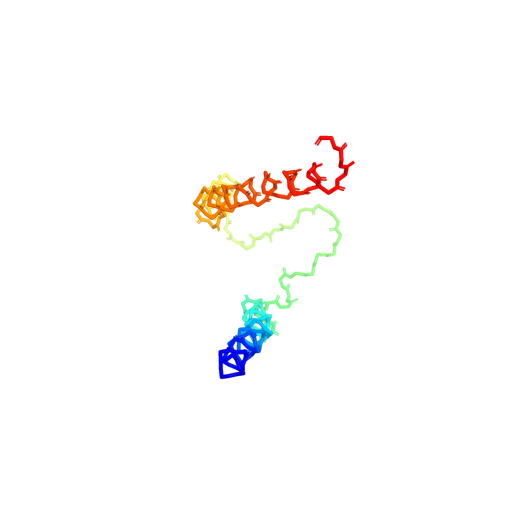O O . LYS A 1 87 ? 10.071 10.776 0.506 1.00 87.75 87 LYS A O 1
ATOM 680 N N . VAL A 1 88 ? 8.523 9.258 1.126 1.00 89.50 88 VAL A N 1
ATOM 681 C CA . VAL A 1 88 ? 8.325 8.672 -0.205 1.00 89.50 88 VAL A CA 1
ATOM 682 C C . VAL A 1 88 ? 7.671 9.686 -1.140 1.00 89.50 88 VAL A C 1
ATOM 684 O O . VAL A 1 88 ? 8.199 9.928 -2.223 1.00 89.50 88 VAL A O 1
ATOM 687 N N . SER A 1 89 ? 6.591 10.344 -0.710 1.00 88.75 89 SER A N 1
ATOM 688 C CA . SER A 1 89 ? 5.886 11.332 -1.529 1.00 88.75 89 SER A CA 1
ATOM 689 C C . SER A 1 89 ? 6.783 12.513 -1.885 1.00 88.75 89 SER A C 1
ATOM 691 O O . SER A 1 89 ? 6.824 12.900 -3.044 1.00 88.75 89 SER A O 1
ATOM 693 N N . ASN A 1 90 ? 7.570 13.031 -0.934 1.00 90.88 90 ASN A N 1
ATOM 694 C CA . ASN A 1 90 ? 8.481 14.146 -1.202 1.00 90.88 90 ASN A CA 1
ATOM 695 C C . ASN A 1 90 ? 9.559 13.764 -2.227 1.00 90.88 90 ASN A C 1
ATOM 697 O O . ASN A 1 90 ? 9.895 14.551 -3.105 1.00 90.88 90 ASN A O 1
ATOM 701 N N . THR A 1 91 ? 10.075 12.534 -2.150 1.00 90.06 91 THR A N 1
ATOM 702 C CA . THR A 1 91 ? 11.072 12.028 -3.107 1.00 90.06 91 THR A CA 1
ATOM 703 C C . THR A 1 91 ? 10.483 11.901 -4.513 1.00 90.06 91 THR A C 1
ATOM 705 O O . THR A 1 91 ? 11.125 12.282 -5.491 1.00 90.06 91 THR A O 1
ATOM 708 N N . VAL A 1 92 ? 9.248 11.403 -4.613 1.00 90.75 92 VAL A N 1
ATOM 709 C CA . VAL A 1 92 ? 8.523 11.292 -5.885 1.00 90.75 92 VAL A CA 1
ATOM 710 C C . VAL A 1 92 ? 8.220 12.675 -6.462 1.00 90.75 92 VAL A C 1
ATOM 712 O O . VAL A 1 92 ? 8.480 12.889 -7.644 1.00 90.75 92 VAL A O 1
ATOM 715 N N . SER A 1 93 ? 7.757 13.623 -5.642 1.00 90.62 93 SER A N 1
ATOM 716 C CA . SER A 1 93 ? 7.482 14.999 -6.072 1.00 90.62 93 SER A CA 1
ATOM 717 C C . SER A 1 93 ? 8.731 15.692 -6.609 1.00 90.62 93 SER A C 1
ATOM 719 O O . SER A 1 93 ? 8.688 16.223 -7.711 1.00 90.62 93 SER A O 1
ATOM 721 N N . ILE A 1 94 ? 9.870 15.603 -5.909 1.00 90.56 94 ILE A N 1
ATOM 722 C CA . ILE A 1 94 ? 11.143 16.180 -6.379 1.00 90.56 94 ILE A CA 1
ATOM 723 C C . ILE A 1 94 ? 11.587 15.536 -7.703 1.00 90.56 94 ILE A C 1
ATOM 725 O O . ILE A 1 94 ? 12.103 16.217 -8.591 1.00 90.56 94 ILE A O 1
ATOM 729 N N . GLY A 1 95 ? 11.399 14.221 -7.856 1.00 90.75 95 GLY A N 1
ATOM 730 C CA . GLY A 1 95 ? 11.689 13.519 -9.108 1.00 90.75 95 GLY A CA 1
ATOM 731 C C . GLY A 1 95 ? 10.812 13.998 -10.268 1.00 90.75 95 GLY A C 1
ATOM 732 O O . GLY A 1 95 ? 11.318 14.229 -11.365 1.00 90.75 95 GLY A O 1
ATOM 733 N N . PHE A 1 96 ? 9.518 14.200 -10.012 1.00 90.88 96 PHE A N 1
ATOM 734 C CA . PHE A 1 96 ? 8.568 14.731 -10.989 1.00 90.88 96 PHE A CA 1
ATOM 735 C C . PHE A 1 96 ? 8.843 16.193 -11.344 1.00 90.88 96 PHE A C 1
ATOM 737 O O . PHE A 1 96 ? 8.847 16.521 -12.524 1.00 90.88 96 PHE A O 1
ATOM 744 N N . GLU A 1 97 ? 9.134 17.054 -10.368 1.00 89.62 97 GLU A N 1
ATOM 745 C CA . GLU A 1 97 ? 9.499 18.457 -10.606 1.00 89.62 97 GLU A CA 1
ATOM 746 C C . GLU A 1 97 ? 10.745 18.569 -11.493 1.00 89.62 97 GLU A C 1
ATOM 748 O O . GLU A 1 97 ? 10.758 19.348 -12.444 1.00 89.62 97 GLU A O 1
ATOM 753 N N . LYS A 1 98 ? 11.766 17.734 -11.254 1.00 89.06 98 LYS A N 1
ATOM 754 C CA . LYS A 1 98 ? 12.967 17.686 -12.103 1.00 89.06 98 LYS A CA 1
ATOM 755 C C . LYS A 1 98 ? 12.687 17.175 -13.514 1.00 89.06 98 LYS A C 1
ATOM 757 O O . LYS A 1 98 ? 13.256 17.698 -14.469 1.00 89.06 98 LYS A O 1
ATOM 762 N N . LEU A 1 99 ? 11.833 16.160 -13.655 1.00 88.88 99 LEU A N 1
ATOM 763 C CA . LEU A 1 99 ? 11.424 15.651 -14.966 1.00 88.88 99 LEU A CA 1
ATOM 764 C C . LEU A 1 99 ? 10.620 16.692 -15.744 1.00 88.88 99 LEU A C 1
ATOM 766 O O . LEU A 1 99 ? 10.868 16.890 -16.930 1.00 88.88 99 LEU A O 1
ATOM 770 N N . ILE A 1 100 ? 9.696 17.382 -15.074 1.00 90.50 100 ILE A N 1
ATOM 771 C CA . ILE A 1 100 ? 8.912 18.462 -15.671 1.00 90.50 100 ILE A CA 1
ATOM 772 C C . ILE A 1 100 ? 9.834 19.614 -16.073 1.00 90.50 100 ILE A C 1
ATOM 774 O O . ILE A 1 100 ? 9.703 20.083 -17.197 1.00 90.50 100 ILE A O 1
ATOM 778 N N . GLY A 1 101 ? 10.797 20.021 -15.239 1.00 88.25 101 GLY A N 1
ATOM 779 C CA . GLY A 1 101 ? 11.782 21.052 -15.598 1.00 88.25 101 GLY A CA 1
ATOM 780 C C . GLY A 1 101 ? 12.565 20.705 -16.871 1.00 88.25 101 GLY A C 1
ATOM 781 O O . GLY A 1 101 ? 12.569 21.478 -17.826 1.00 88.25 101 GLY A O 1
ATOM 782 N N . LEU A 1 102 ? 13.101 19.480 -16.946 1.00 85.69 102 LEU A N 1
ATOM 783 C CA . LEU A 1 102 ? 13.841 18.987 -18.117 1.00 85.69 102 LEU A CA 1
ATOM 784 C C . LEU A 1 102 ? 12.998 18.907 -19.400 1.00 85.69 102 LEU A C 1
ATOM 786 O O . LEU A 1 102 ? 13.523 19.136 -20.487 1.00 85.69 102 LEU A O 1
ATOM 790 N N . ILE A 1 103 ? 11.711 18.567 -19.293 1.00 85.50 103 ILE A N 1
ATOM 791 C CA . ILE A 1 103 ? 10.796 18.471 -20.445 1.00 85.50 103 ILE A CA 1
ATOM 792 C C . ILE A 1 103 ? 10.267 19.854 -20.854 1.00 85.50 103 ILE A C 1
ATOM 794 O O . ILE A 1 103 ? 10.030 20.095 -22.036 1.00 85.50 103 ILE A O 1
ATOM 798 N N . SER A 1 104 ? 10.102 20.768 -19.895 1.00 83.44 104 SER A N 1
ATOM 799 C CA . SER A 1 104 ? 9.570 22.121 -20.124 1.00 83.44 104 SER A CA 1
ATOM 800 C C . SER A 1 104 ? 10.619 23.098 -20.666 1.00 83.44 104 SER A C 1
ATOM 802 O O . SER A 1 104 ? 10.270 24.223 -21.012 1.00 83.44 104 SER A O 1
ATOM 804 N N . GLY A 1 105 ? 11.886 22.682 -20.778 1.00 67.31 105 GLY A N 1
ATOM 805 C CA . GLY A 1 105 ? 12.939 23.483 -21.403 1.00 67.31 105 GLY A CA 1
ATOM 806 C C . GLY A 1 105 ? 13.360 24.705 -20.584 1.00 67.31 105 GLY A C 1
ATOM 807 O O . GLY A 1 105 ? 13.601 25.763 -21.162 1.00 67.31 105 GLY A O 1
ATOM 808 N N . THR A 1 106 ? 13.436 24.572 -19.255 1.00 55.56 106 THR A N 1
ATOM 809 C CA . THR A 1 106 ? 14.170 25.496 -18.366 1.00 55.56 106 THR A CA 1
ATOM 810 C C . THR A 1 106 ? 15.218 24.723 -17.577 1.00 55.56 106 THR A C 1
ATOM 812 O O . THR A 1 106 ? 14.903 23.594 -17.139 1.00 55.56 106 THR A O 1
#

InterPro domains:
  IPR020534 Uncharacterised protein family YqxA [PF12438] (1-103)

Foldseek 3Di:
DVVVVVVVVVVVVVVVVVVVVVVVVVVVVVVVVQPPVDPVNVPQPPPDDDDDRDPDDDPPPPPVVVVVVVVCCVVVDDDDVVVVVVVVVVVVVVVVVVVCCVVVPD

Sequence (106 aa):
MFRFSVICTFAVLLLFFGVLLGMQFANQGMKNMKGYDDPSLSSAFSVESPNEGEILGQTVTSHDIEKKKQKIEELGAYNFFSSVGKKVSNTVSIGFEKLIGLISGT

Radius of gyration: 24.31 Å; chains: 1; bounding box: 50×39×58 Å

pLDDT: mean 70.5, std 19.25, range [32.03, 96.25]

Secondary structure (DSSP, 8-state):
-HHHHHHHHHHHHHHHHHHHHHHHHHHHHHHHHTTTT-TTTTTTT---SSS----TTS---THHHHHHHHHHHHHHHTTHHHHHHHHHHHHHHHHHHHHHHHHHT-

Organism: Peribacillus psychrosaccharolyticus (NCBI:txid1407)